Protein AF-A0A820RDV7-F1 (afdb_monomer)

pLDDT: mean 77.78, std 15.47, range [32.19, 92.94]

Sequence (116 aa):
ERSCAKRTGASKGTSRETVWGVLTGQACECTSNLVGHEVREIETWILRLLSAPVSIPGKTKILIETLPNEPPMLFALPDHTRFSLVDFPLHLPLELLGVDLCIRVLTLIMLENKVS

Solvent-accessible surface area (backbone atoms only — not comparable to full-atom values): 7519 Å² total; per-residue (Å²): 139,84,80,80,83,82,82,82,87,79,75,98,60,80,81,71,88,41,58,66,43,45,77,69,68,67,56,62,98,78,66,52,70,68,49,52,47,54,47,52,50,52,50,49,37,52,50,51,61,74,66,47,81,83,47,44,53,82,75,37,74,42,74,43,82,64,53,93,96,52,81,59,47,78,45,60,41,75,40,93,86,56,67,67,74,77,75,47,74,59,68,56,54,34,70,75,57,34,65,73,52,38,54,51,50,51,51,34,56,77,67,72,45,86,86,127

InterPro domains:
  IPR001194 cDENN domain [PF02141] (39-115)
  IPR037516 Tripartite DENN domain [PS50211] (1-116)
  IPR039980 MAP kinase-activating death domain protein [PTHR13008] (1-115)

Structure (mmCIF, N/CA/C/O backbone):
data_AF-A0A820RDV7-F1
#
_entry.id   AF-A0A820RDV7-F1
#
loop_
_atom_site.group_PDB
_atom_site.id
_atom_site.type_symbol
_atom_s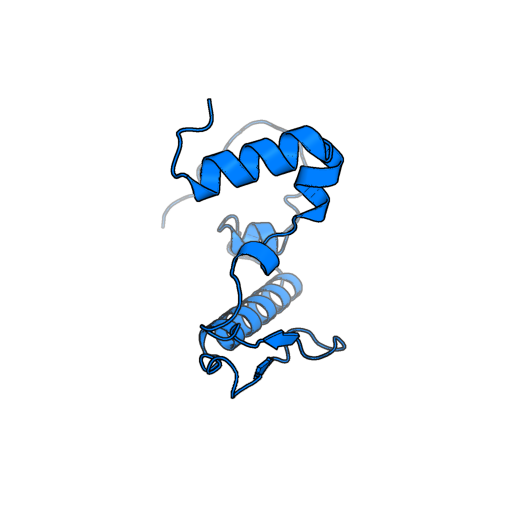ite.label_atom_id
_atom_s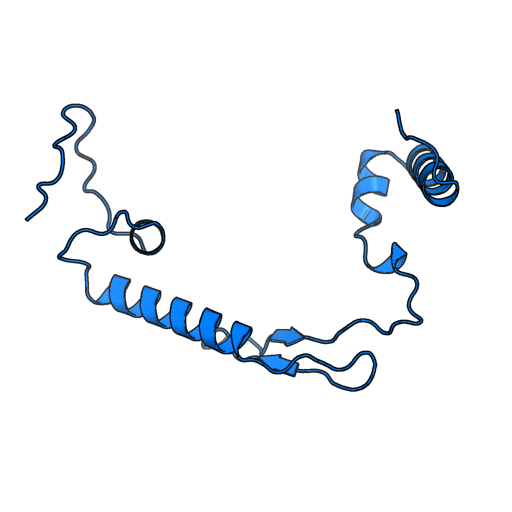ite.label_alt_id
_atom_site.label_comp_id
_atom_site.label_asym_id
_atom_site.label_entity_id
_atom_site.label_seq_id
_atom_site.pdbx_PDB_ins_code
_atom_site.Cartn_x
_atom_site.Cartn_y
_atom_site.Cartn_z
_atom_site.occupancy
_atom_site.B_iso_or_equiv
_atom_site.auth_seq_id
_atom_site.auth_comp_id
_atom_site.auth_asym_id
_atom_site.auth_atom_id
_atom_site.pdbx_PDB_model_num
ATOM 1 N N . GLU A 1 1 ? -4.138 18.444 35.673 1.00 32.19 1 GLU A N 1
ATOM 2 C CA . GLU A 1 1 ? -5.030 19.478 35.109 1.00 32.19 1 GLU A CA 1
ATOM 3 C C . GLU A 1 1 ? -4.208 20.416 34.230 1.00 32.19 1 GLU A C 1
ATOM 5 O O . GLU A 1 1 ? -3.376 21.153 34.746 1.00 32.19 1 GLU A O 1
ATOM 10 N N . ARG A 1 2 ? -4.311 20.320 32.900 1.00 34.38 2 ARG A N 1
ATOM 11 C CA . ARG A 1 2 ? -3.653 21.272 31.988 1.00 34.38 2 ARG A CA 1
ATOM 12 C C . ARG A 1 2 ? -4.741 22.051 31.261 1.00 34.38 2 ARG A C 1
ATOM 14 O O . ARG A 1 2 ? -5.393 21.525 30.369 1.00 34.38 2 ARG A O 1
ATOM 21 N N . SER A 1 3 ? -4.945 23.283 31.721 1.00 38.31 3 SER A N 1
ATOM 22 C CA . SER A 1 3 ? -5.925 24.235 31.207 1.00 38.31 3 SER A CA 1
ATOM 23 C C . SER A 1 3 ? -5.710 24.545 29.729 1.00 38.31 3 SER A C 1
ATOM 25 O O . SER A 1 3 ? -4.599 24.843 29.291 1.00 38.31 3 SER A O 1
ATOM 27 N N . CYS A 1 4 ? -6.814 24.525 28.985 1.00 42.91 4 CYS A N 1
ATOM 28 C CA . CYS A 1 4 ? -6.900 24.948 27.596 1.00 42.91 4 CYS A CA 1
ATOM 29 C C . CYS A 1 4 ? -6.527 26.436 27.470 1.00 42.91 4 CYS A C 1
ATOM 31 O O . CYS A 1 4 ? -7.152 27.309 28.081 1.00 42.91 4 CYS A O 1
ATOM 33 N N . ALA A 1 5 ? -5.489 26.728 26.684 1.00 45.84 5 ALA A N 1
ATOM 34 C CA . ALA A 1 5 ? -5.076 28.087 26.370 1.00 45.84 5 ALA A CA 1
ATOM 35 C C . ALA A 1 5 ? -6.153 28.763 25.508 1.00 45.84 5 ALA A C 1
ATOM 37 O O . ALA A 1 5 ? -6.344 28.456 24.331 1.00 45.84 5 ALA A O 1
ATOM 38 N N . LYS A 1 6 ? -6.873 29.699 26.126 1.00 44.25 6 LYS A N 1
ATOM 39 C CA . LYS A 1 6 ? -7.943 30.490 25.522 1.00 44.25 6 LYS A CA 1
ATOM 40 C C . LYS A 1 6 ? -7.361 31.412 24.443 1.00 44.25 6 LYS A C 1
ATOM 42 O O . LYS A 1 6 ? -6.843 32.480 24.753 1.00 44.25 6 LYS A O 1
ATOM 47 N N . ARG A 1 7 ? -7.449 31.017 23.168 1.00 46.28 7 ARG A N 1
ATOM 48 C CA . ARG A 1 7 ? -7.187 31.923 22.038 1.00 46.28 7 ARG A CA 1
ATOM 49 C C . ARG A 1 7 ? -8.370 32.879 21.894 1.00 46.28 7 ARG A C 1
ATOM 51 O O . ARG A 1 7 ? -9.457 32.490 21.479 1.00 46.28 7 ARG A O 1
ATOM 58 N N . THR A 1 8 ? -8.163 34.131 22.283 1.00 43.78 8 THR A N 1
ATOM 59 C CA . THR A 1 8 ? -9.100 35.234 22.063 1.00 43.78 8 THR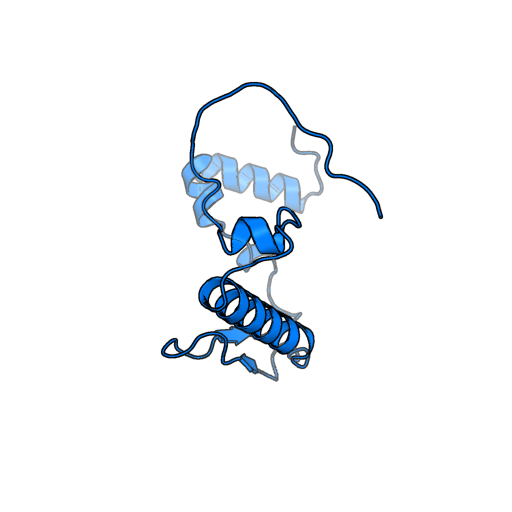 A CA 1
ATOM 60 C C . THR A 1 8 ? -8.984 35.750 20.632 1.00 43.78 8 THR A C 1
ATOM 62 O O . THR A 1 8 ? -7.904 36.161 20.219 1.00 43.78 8 THR A O 1
ATOM 65 N N . GLY A 1 9 ? -10.112 35.782 19.916 1.00 45.16 9 GLY A N 1
ATOM 66 C CA . GLY A 1 9 ? -10.285 36.566 18.689 1.00 45.16 9 GLY A CA 1
ATOM 67 C C . GLY A 1 9 ? -10.415 35.748 17.404 1.00 45.16 9 GLY A C 1
ATOM 68 O O . GLY A 1 9 ? -9.423 35.519 16.728 1.00 45.16 9 GLY A O 1
ATOM 69 N N . ALA A 1 10 ? -11.648 35.348 17.074 1.00 39.41 10 ALA A N 1
ATOM 70 C CA . ALA A 1 10 ? -12.250 35.371 15.732 1.00 39.41 10 ALA A CA 1
ATOM 71 C C . ALA A 1 10 ? -13.543 34.537 15.754 1.00 39.41 10 ALA A C 1
ATOM 73 O O . ALA A 1 10 ? -13.504 33.353 16.058 1.00 39.41 10 ALA A O 1
ATOM 74 N N . SER A 1 11 ? -14.662 35.188 15.429 1.00 39.59 11 SER A N 1
ATOM 75 C CA . SER A 1 11 ? -15.922 34.608 14.940 1.00 39.59 11 SER A CA 1
ATOM 76 C C . SER A 1 11 ? -16.589 33.512 15.790 1.00 39.59 11 SER A C 1
ATOM 78 O O . SER A 1 11 ? -16.123 32.384 15.887 1.00 39.59 11 SER A O 1
ATOM 80 N N . LYS A 1 12 ? -17.783 33.822 16.317 1.00 46.12 12 LYS A N 1
ATOM 81 C CA . LYS A 1 12 ? -18.789 32.851 16.785 1.00 46.12 12 LYS A CA 1
ATOM 82 C C . LYS A 1 12 ? -19.201 31.914 15.633 1.00 46.12 12 LYS A C 1
ATOM 84 O O . LYS A 1 12 ? -20.265 32.068 15.048 1.00 46.12 12 LYS A O 1
ATOM 89 N N . GLY A 1 13 ? -18.358 30.950 15.299 1.00 42.91 13 GLY A N 1
ATOM 90 C CA . GLY A 1 13 ? -18.784 29.678 14.748 1.00 42.91 13 GLY A CA 1
ATOM 91 C C . GLY A 1 13 ? -18.800 28.722 15.922 1.00 42.91 13 GLY A C 1
ATOM 92 O O . GLY A 1 13 ? -17.757 28.477 16.521 1.00 42.91 13 GLY A O 1
ATOM 93 N N . THR A 1 14 ? -19.972 28.222 16.300 1.00 46.81 14 THR A N 1
ATOM 94 C CA . THR A 1 14 ? -20.080 26.948 17.020 1.00 46.81 14 THR A CA 1
ATOM 95 C C . THR A 1 14 ? -19.013 26.009 16.473 1.00 46.81 14 THR A C 1
ATOM 97 O O . THR A 1 14 ? -19.061 25.695 15.283 1.00 46.81 14 THR A O 1
ATOM 100 N N . SER A 1 15 ? -18.029 25.635 17.297 1.00 56.22 15 SER A N 1
ATOM 101 C CA . SER A 1 15 ? -17.055 24.604 16.949 1.00 56.22 15 SER A CA 1
ATOM 102 C C . SER A 1 15 ? -17.866 23.345 16.684 1.00 56.22 15 SER A C 1
ATOM 104 O O . SER A 1 15 ? -18.272 22.665 17.622 1.00 56.22 15 SER A O 1
ATOM 106 N N . ARG A 1 16 ? -18.239 23.116 15.420 1.00 63.88 16 ARG A N 1
ATOM 107 C CA . ARG A 1 16 ? -18.972 21.920 15.024 1.00 63.88 16 ARG A CA 1
ATOM 108 C C . ARG A 1 16 ? -18.048 20.774 15.364 1.00 63.88 16 ARG A C 1
ATOM 110 O O . ARG A 1 16 ? -16.956 20.678 14.810 1.00 63.88 16 ARG A O 1
ATOM 117 N N . GLU A 1 17 ? -18.476 19.941 16.296 1.00 73.81 17 GLU A N 1
ATOM 118 C CA . GLU A 1 17 ? -17.832 18.659 16.495 1.00 73.81 17 GLU A CA 1
ATOM 119 C C . GLU A 1 17 ? -17.893 17.916 15.165 1.00 73.81 17 GLU A C 1
ATOM 121 O O . GLU A 1 17 ? -18.959 17.733 14.573 1.00 73.81 17 GLU A O 1
ATOM 126 N N . THR A 1 18 ? -16.722 17.579 14.644 1.00 86.06 18 THR A N 1
ATOM 127 C CA . THR A 1 18 ? -16.573 16.826 13.405 1.00 86.06 18 THR A CA 1
ATOM 128 C C . THR A 1 18 ? -15.746 15.596 13.712 1.00 86.06 18 THR A C 1
ATOM 130 O O . THR A 1 18 ? -14.834 15.649 14.536 1.00 86.06 18 THR A O 1
ATOM 133 N N . VAL A 1 19 ? -16.036 14.503 13.012 1.00 89.00 19 VAL A N 1
ATOM 134 C CA . VAL A 1 19 ? -15.254 13.262 13.081 1.00 89.00 19 VAL A CA 1
ATOM 135 C C . VAL A 1 19 ? -13.764 13.553 12.855 1.00 89.00 19 VAL A C 1
ATOM 137 O O . VAL A 1 19 ? -12.920 13.124 13.633 1.00 89.00 19 VAL A O 1
ATOM 140 N N . TRP A 1 20 ? -13.442 14.386 11.859 1.00 87.88 20 TRP A N 1
ATOM 141 C CA . TRP A 1 20 ? -12.070 14.806 11.564 1.00 87.88 20 TRP A CA 1
ATOM 142 C C . TRP A 1 20 ? -11.409 15.605 12.698 1.00 87.88 20 TRP A C 1
ATOM 144 O O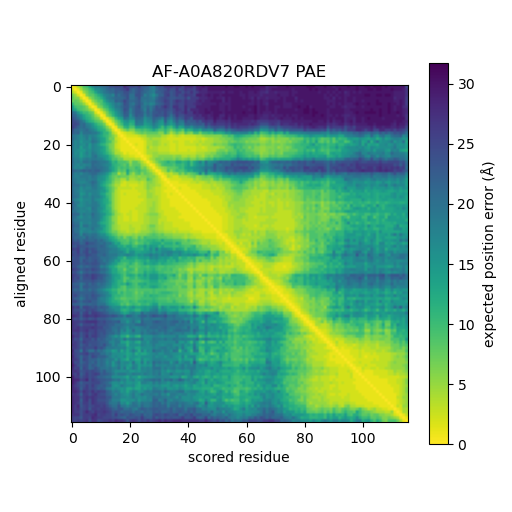 . TRP A 1 20 ? -10.252 15.359 13.034 1.00 87.88 20 TRP A O 1
ATOM 154 N N . GLY A 1 21 ? -12.132 16.543 13.318 1.00 87.75 21 GLY A N 1
ATOM 155 C CA . GLY A 1 21 ? -11.626 17.298 14.469 1.00 87.75 21 GLY A CA 1
ATOM 156 C C . GLY A 1 21 ? -11.298 16.388 15.654 1.00 87.75 21 GLY A C 1
ATOM 157 O O . GLY A 1 21 ? -10.286 16.585 16.322 1.00 87.75 21 GLY A O 1
ATOM 158 N N . VAL A 1 22 ? -12.099 15.341 15.872 1.00 87.94 22 VAL A N 1
ATOM 159 C CA . VAL A 1 22 ? -11.819 14.340 16.910 1.00 87.94 22 VAL A CA 1
ATOM 160 C C . VAL A 1 22 ? -10.587 13.500 16.556 1.00 87.94 22 VAL A C 1
ATOM 162 O O . VAL A 1 22 ? -9.670 13.412 17.370 1.00 87.94 22 VAL A O 1
ATOM 165 N N . LEU A 1 23 ? -10.508 12.969 15.330 1.00 85.31 23 LEU A N 1
ATOM 166 C CA . LEU A 1 23 ? -9.366 12.169 14.853 1.00 85.31 23 LEU A CA 1
ATOM 167 C C . LEU A 1 23 ? -8.034 12.939 14.861 1.00 85.31 23 LEU A C 1
ATOM 169 O O . LEU A 1 23 ? -6.978 12.353 15.078 1.00 85.31 23 LEU A O 1
ATOM 173 N N . THR A 1 24 ? -8.068 14.256 14.648 1.00 87.25 24 THR A N 1
ATOM 174 C CA . THR A 1 24 ? -6.876 15.127 14.664 1.00 87.25 24 THR A CA 1
ATOM 175 C C . THR A 1 24 ? -6.522 15.662 16.055 1.00 87.25 24 THR A C 1
ATOM 177 O O . THR A 1 24 ? -5.637 16.509 16.185 1.00 87.25 24 THR A O 1
ATOM 180 N N . GLY A 1 25 ? -7.185 15.178 17.112 1.00 80.12 25 GLY A N 1
ATOM 181 C CA . GLY A 1 25 ? -6.887 15.561 18.494 1.00 80.12 25 GLY A CA 1
ATOM 182 C C . GLY A 1 25 ? -7.396 16.950 18.889 1.00 80.12 25 GLY A C 1
ATOM 183 O O . GLY A 1 25 ? -7.012 17.467 19.935 1.00 80.12 25 GLY A O 1
ATOM 184 N N . GLN A 1 26 ? -8.278 17.557 18.090 1.00 77.56 26 GLN A N 1
ATOM 185 C CA . GLN A 1 26 ? -8.982 18.804 18.422 1.00 77.56 26 GLN A CA 1
ATOM 186 C C . GLN A 1 26 ? -10.259 18.552 19.249 1.00 77.56 26 GLN A C 1
ATOM 188 O O . GLN A 1 26 ? -11.102 19.439 19.382 1.00 77.56 26 GLN A O 1
ATOM 193 N N . ALA A 1 27 ? -10.418 17.338 19.786 1.00 66.38 27 ALA A N 1
ATOM 194 C CA . ALA A 1 27 ? -11.577 16.924 20.563 1.00 66.38 27 ALA A CA 1
ATOM 195 C C . ALA A 1 27 ? -11.712 17.717 21.876 1.00 66.38 27 ALA A C 1
ATOM 197 O O . ALA A 1 27 ? -10.735 17.971 22.580 1.00 66.38 27 ALA A O 1
ATOM 198 N N . CYS A 1 28 ? -12.951 18.067 22.222 1.00 63.78 28 CYS A N 1
ATOM 199 C CA . CYS A 1 28 ? -13.334 18.529 23.556 1.00 63.78 28 CYS A CA 1
ATOM 200 C C . CYS A 1 28 ? -13.696 17.310 24.429 1.00 63.78 28 CYS A C 1
ATOM 202 O O . CYS A 1 28 ? -14.125 16.295 23.888 1.00 63.78 28 CYS A O 1
ATOM 204 N N . GLU A 1 29 ? -13.584 17.396 25.762 1.00 62.50 29 GLU A N 1
ATOM 205 C CA . GLU A 1 29 ? -13.922 16.290 26.690 1.00 62.50 29 GLU A CA 1
ATOM 206 C C . GLU A 1 29 ? -15.374 15.773 26.568 1.00 62.50 29 GLU A C 1
ATOM 208 O O . GLU A 1 29 ? -15.670 14.672 27.022 1.00 62.50 29 GLU A O 1
ATOM 213 N N . CYS A 1 30 ? -16.274 16.524 25.925 1.00 63.78 30 CYS A N 1
ATOM 214 C CA . CYS A 1 30 ? -17.681 16.160 25.735 1.00 63.78 30 CYS A CA 1
ATOM 215 C C . CYS A 1 30 ? -18.031 15.849 24.271 1.00 63.78 30 CYS A C 1
ATOM 217 O O . CYS A 1 30 ? -18.993 16.409 23.753 1.00 63.78 30 CYS A O 1
ATOM 219 N N . THR A 1 31 ? -17.290 14.958 23.602 1.00 74.62 31 THR A N 1
ATOM 220 C CA . THR A 1 31 ? -17.666 14.509 22.248 1.00 74.62 31 THR A CA 1
ATOM 221 C C . THR A 1 31 ? -19.062 13.887 22.237 1.00 74.62 31 THR A C 1
ATOM 223 O O . THR A 1 31 ? -19.333 12.953 22.998 1.00 74.62 31 THR A O 1
ATOM 226 N N . SER A 1 32 ? -19.932 14.353 21.341 1.00 83.94 32 SER A N 1
ATOM 227 C CA . SER A 1 32 ? -21.255 13.769 21.110 1.00 83.94 32 SER A CA 1
ATOM 228 C C . SER A 1 32 ? -21.185 12.258 20.851 1.00 83.94 32 SER A C 1
ATOM 230 O O . SER A 1 32 ? -20.334 11.786 20.095 1.00 83.94 32 SER A O 1
ATOM 232 N N . ASN A 1 33 ? -22.137 11.504 21.416 1.00 84.69 33 ASN A N 1
ATOM 233 C CA . ASN A 1 33 ? -22.244 10.048 21.245 1.00 84.69 33 ASN A CA 1
ATOM 234 C C . ASN A 1 33 ? -22.281 9.617 19.770 1.00 84.69 33 ASN A C 1
ATOM 236 O O . ASN A 1 33 ? -21.734 8.572 19.434 1.00 84.69 33 ASN A O 1
ATOM 240 N N . LEU A 1 34 ? -22.894 10.426 18.896 1.00 87.31 34 LEU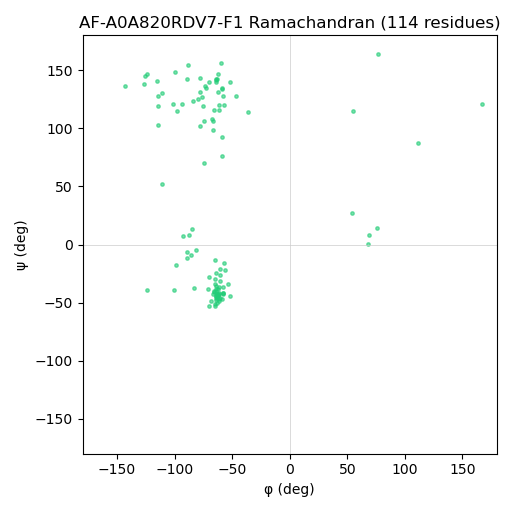 A N 1
ATOM 241 C CA . LEU A 1 34 ? -22.938 10.156 17.458 1.00 87.31 34 LEU A CA 1
ATOM 242 C C . LEU A 1 34 ? -21.534 10.219 16.846 1.00 87.31 34 LEU A C 1
ATOM 244 O O . LEU A 1 34 ? -21.086 9.258 16.240 1.00 87.31 34 LEU A O 1
ATOM 248 N N . VAL A 1 35 ? -20.807 11.320 17.063 1.00 88.50 35 VAL A N 1
ATOM 249 C CA . VAL A 1 35 ? -19.446 11.498 16.524 1.00 88.50 35 VAL A CA 1
ATOM 250 C C . VAL A 1 35 ? -18.489 10.462 17.116 1.00 88.50 35 VAL A C 1
ATOM 252 O O . VAL A 1 35 ? -17.649 9.925 16.400 1.00 88.50 35 VAL A O 1
ATOM 255 N N . GLY A 1 36 ? -18.641 10.134 18.401 1.00 87.81 36 GLY A N 1
ATOM 256 C CA . GLY A 1 36 ? -17.854 9.088 19.052 1.00 87.81 36 GLY A CA 1
ATOM 257 C C . GLY A 1 36 ? -18.099 7.690 18.475 1.00 87.81 36 GLY A C 1
ATOM 258 O O . GLY A 1 36 ? -17.156 6.907 18.384 1.00 87.81 36 GLY A O 1
ATOM 259 N N . HIS A 1 37 ? -19.331 7.370 18.064 1.00 89.75 37 HIS A N 1
ATOM 260 C CA . HIS A 1 37 ? -19.639 6.104 17.395 1.00 89.75 37 HIS A CA 1
ATOM 261 C C . HIS A 1 37 ? -18.940 6.006 16.034 1.00 89.75 37 HIS A C 1
ATOM 263 O O . HIS A 1 37 ? -18.212 5.045 15.799 1.00 89.75 37 HIS A O 1
ATOM 269 N N . GLU A 1 38 ? -19.085 7.033 15.191 1.00 89.56 38 GLU A N 1
ATOM 270 C CA . GLU A 1 38 ? -18.458 7.087 13.861 1.00 89.56 38 GLU A CA 1
ATOM 271 C C . GLU A 1 38 ? -16.927 6.957 13.946 1.00 89.56 38 GLU A C 1
ATOM 273 O O . GLU A 1 38 ? -16.305 6.234 13.172 1.00 89.56 38 GLU A O 1
ATOM 278 N N . VAL A 1 39 ? -16.302 7.618 14.928 1.00 91.00 39 VAL A N 1
ATOM 279 C CA . VAL A 1 39 ? -14.850 7.523 15.155 1.00 91.00 39 VAL A CA 1
ATOM 280 C C . VAL A 1 39 ? -14.431 6.093 15.505 1.00 91.00 39 VAL A C 1
ATOM 282 O O . VAL A 1 39 ? -13.465 5.592 14.933 1.00 91.00 39 VAL A O 1
ATOM 285 N N . ARG A 1 40 ? -15.164 5.405 16.391 1.00 89.88 40 ARG A N 1
ATOM 286 C CA . ARG A 1 40 ? -14.873 4.000 16.737 1.00 89.88 40 ARG A CA 1
ATOM 287 C C . ARG A 1 40 ? -15.060 3.060 15.553 1.00 89.88 40 ARG A C 1
ATOM 289 O O . ARG A 1 40 ? -14.346 2.062 15.444 1.00 89.88 40 ARG A O 1
ATOM 296 N N . GLU A 1 41 ? -16.026 3.348 14.689 1.00 89.62 41 GLU A N 1
ATOM 297 C CA . GLU A 1 41 ? -16.250 2.568 13.477 1.00 89.62 41 GLU A CA 1
ATOM 298 C C . GLU A 1 41 ? -15.045 2.684 12.533 1.00 89.62 41 GLU A C 1
ATOM 300 O O . GLU A 1 41 ? -14.467 1.668 12.143 1.00 89.62 41 GLU A O 1
ATOM 305 N N . ILE A 1 42 ? -14.568 3.911 12.301 1.00 90.44 42 ILE A N 1
ATOM 306 C CA . ILE A 1 42 ? -13.352 4.187 11.525 1.00 90.44 42 ILE A CA 1
ATOM 307 C C . ILE A 1 42 ? -12.127 3.504 12.140 1.00 90.44 42 ILE A C 1
ATOM 309 O O . ILE A 1 42 ? -11.367 2.849 11.424 1.00 90.44 42 ILE A O 1
ATOM 313 N N . GLU A 1 43 ? -11.933 3.609 13.457 1.00 90.38 43 GLU A N 1
ATOM 314 C CA . GLU A 1 43 ? -10.840 2.919 14.155 1.00 90.38 43 GLU A C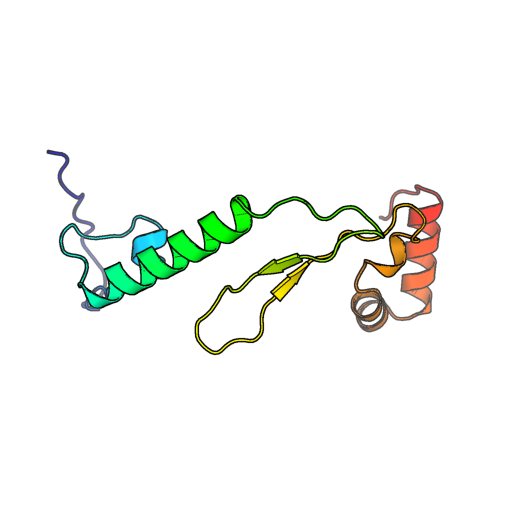A 1
ATOM 315 C C . GLU A 1 43 ? -10.913 1.403 13.955 1.00 90.38 43 GLU A C 1
ATOM 317 O O . GLU A 1 43 ? -9.901 0.761 13.673 1.00 90.38 43 GLU A O 1
ATOM 322 N N . THR A 1 44 ? -12.114 0.829 14.034 1.00 90.19 44 THR A N 1
ATOM 323 C CA . THR A 1 44 ? -12.334 -0.601 13.800 1.00 90.19 44 THR A CA 1
ATOM 324 C C . THR A 1 44 ? -11.948 -0.987 12.375 1.00 90.19 44 THR A C 1
ATOM 326 O O . THR A 1 44 ? -11.302 -2.017 12.176 1.00 90.19 44 THR A O 1
ATOM 329 N N . TRP A 1 45 ? -12.289 -0.171 11.377 1.00 89.19 45 TRP A N 1
ATOM 330 C CA . TRP A 1 45 ? -11.919 -0.425 9.983 1.00 89.19 45 TRP A CA 1
ATOM 331 C C . TRP A 1 45 ? -10.413 -0.329 9.754 1.00 89.19 45 TRP A C 1
ATOM 333 O O . TRP A 1 45 ? -9.842 -1.205 9.102 1.00 89.19 45 TRP A O 1
ATOM 343 N N . ILE A 1 46 ? -9.753 0.672 10.342 1.00 89.81 46 ILE A N 1
ATOM 344 C CA . ILE A 1 46 ? -8.293 0.814 10.286 1.00 89.81 46 ILE A CA 1
ATOM 345 C C . ILE A 1 46 ? -7.627 -0.403 10.932 1.00 89.81 46 ILE A C 1
ATOM 347 O O . ILE A 1 46 ? -6.747 -1.015 10.330 1.00 89.81 46 ILE A O 1
ATOM 351 N N . LEU A 1 47 ? -8.066 -0.804 12.126 1.00 90.00 47 LEU A N 1
ATOM 352 C CA . LEU A 1 47 ? -7.499 -1.955 12.827 1.00 90.00 47 LEU A CA 1
ATOM 353 C C . LEU A 1 47 ? -7.726 -3.263 12.067 1.00 90.00 47 LEU A C 1
ATOM 355 O O . LEU A 1 47 ? -6.808 -4.078 11.993 1.00 90.00 47 LEU A O 1
ATOM 359 N N . ARG A 1 48 ? -8.904 -3.462 11.464 1.00 86.81 48 ARG A N 1
ATOM 360 C CA . ARG A 1 48 ? -9.176 -4.623 10.601 1.00 86.81 48 ARG A CA 1
ATOM 361 C C . ARG A 1 48 ? -8.263 -4.648 9.384 1.00 86.81 48 ARG A C 1
ATOM 363 O O . ARG A 1 48 ? -7.739 -5.708 9.061 1.00 86.81 48 ARG A O 1
ATOM 370 N N . LEU A 1 49 ? -8.040 -3.500 8.746 1.00 86.94 49 LEU A N 1
ATOM 371 C CA . LEU A 1 49 ? -7.132 -3.385 7.608 1.00 86.94 49 LEU A CA 1
ATOM 372 C C . LEU A 1 49 ? -5.684 -3.699 8.009 1.00 86.94 49 LEU A C 1
ATOM 374 O O . LEU A 1 49 ? -5.016 -4.469 7.328 1.00 86.94 49 LEU A O 1
ATOM 378 N N . LEU A 1 50 ? -5.213 -3.148 9.131 1.00 89.38 50 LEU A N 1
ATOM 379 C CA . LEU A 1 50 ? -3.853 -3.373 9.636 1.00 89.38 50 LEU A CA 1
ATOM 380 C C . LEU A 1 50 ? -3.630 -4.798 10.157 1.00 89.38 50 LEU A C 1
ATOM 382 O O . LEU A 1 50 ? -2.508 -5.294 10.125 1.00 89.38 50 LEU A O 1
ATOM 386 N N . SER A 1 51 ? -4.690 -5.448 10.637 1.00 89.06 51 SER A N 1
ATOM 387 C CA . SER A 1 51 ? -4.649 -6.831 11.128 1.00 89.06 51 SER A CA 1
ATOM 388 C C . SER A 1 51 ? -4.922 -7.860 10.030 1.00 89.06 51 SER A C 1
ATOM 390 O O . SER A 1 51 ? -4.836 -9.062 10.288 1.00 89.06 51 SER A O 1
ATOM 392 N N . ALA A 1 52 ? -5.282 -7.423 8.820 1.00 87.38 52 ALA A N 1
ATOM 393 C CA . ALA A 1 52 ? -5.507 -8.326 7.705 1.00 87.38 52 ALA A CA 1
ATOM 394 C C . ALA A 1 52 ? -4.194 -9.037 7.331 1.00 87.38 52 ALA A C 1
ATOM 396 O O . ALA A 1 52 ? -3.122 -8.427 7.373 1.00 87.38 52 ALA A O 1
ATOM 397 N N . PRO A 1 53 ? -4.243 -10.328 6.954 1.00 85.50 53 PRO A N 1
ATOM 398 C CA . PRO A 1 53 ? -3.050 -11.033 6.504 1.00 85.50 53 PRO A CA 1
ATOM 399 C C . PRO A 1 53 ? -2.454 -10.347 5.265 1.00 85.50 53 PRO A C 1
ATOM 401 O O . PRO A 1 53 ? -3.153 -9.679 4.512 1.00 85.50 53 PRO A O 1
ATOM 404 N N . VAL A 1 54 ? -1.160 -10.523 5.003 1.00 83.31 54 VAL A N 1
ATOM 405 C CA . VAL A 1 54 ? -0.565 -10.045 3.745 1.00 83.31 54 VAL A CA 1
ATOM 406 C C . VAL A 1 54 ? -0.929 -11.024 2.628 1.00 83.31 54 VAL A C 1
ATOM 408 O O . VAL A 1 54 ? -0.771 -12.236 2.785 1.00 83.31 54 VAL A O 1
ATOM 411 N N . SER A 1 55 ? -1.425 -10.523 1.491 1.00 82.19 55 SER A N 1
ATOM 412 C CA . SER A 1 55 ? -1.716 -11.396 0.347 1.00 82.19 55 SER A CA 1
ATOM 413 C C . SER A 1 55 ? -0.423 -11.905 -0.288 1.00 82.19 55 SER A C 1
ATOM 415 O O . SER A 1 55 ? 0.561 -11.184 -0.422 1.00 82.19 55 SER A O 1
ATOM 417 N N . ILE A 1 56 ? -0.406 -13.177 -0.678 1.00 82.88 56 ILE A N 1
ATOM 418 C CA . ILE A 1 56 ? 0.754 -13.760 -1.349 1.00 82.88 56 ILE A CA 1
ATOM 419 C C . ILE A 1 56 ? 0.656 -13.419 -2.844 1.00 82.88 56 ILE A C 1
ATOM 421 O O . ILE A 1 56 ? -0.358 -13.785 -3.457 1.00 82.88 56 ILE A O 1
ATOM 425 N N . PRO A 1 57 ? 1.680 -12.768 -3.439 1.00 80.31 57 PRO A N 1
ATOM 426 C CA . PRO A 1 57 ? 1.714 -12.445 -4.863 1.00 80.31 57 PRO A CA 1
ATOM 427 C C . PRO A 1 57 ? 1.316 -13.640 -5.734 1.00 80.31 57 PRO A C 1
ATOM 429 O O . PRO A 1 57 ? 1.833 -14.746 -5.558 1.00 80.31 57 PRO A O 1
ATOM 432 N N . GLY A 1 58 ? 0.351 -13.437 -6.633 1.00 72.81 58 GLY A N 1
ATOM 433 C CA . GLY A 1 58 ? -0.109 -14.462 -7.579 1.00 72.81 58 GLY A CA 1
ATOM 434 C C . GLY A 1 58 ? -0.854 -15.666 -6.978 1.00 72.81 58 GLY A C 1
ATOM 435 O O . GLY A 1 58 ? -1.254 -16.550 -7.732 1.00 72.81 58 GLY A O 1
ATOM 436 N N . LYS A 1 59 ? -1.063 -15.729 -5.654 1.00 71.81 59 LYS A N 1
ATOM 437 C CA . LYS A 1 59 ? -1.659 -16.903 -4.982 1.00 71.81 59 LYS A CA 1
ATOM 438 C C . LYS A 1 59 ? -2.900 -16.587 -4.163 1.00 71.81 59 LYS A C 1
ATOM 440 O O . LYS A 1 59 ? -3.843 -17.374 -4.177 1.00 71.81 59 LYS A O 1
ATOM 445 N N . THR A 1 60 ? -2.920 -15.452 -3.469 1.00 80.94 60 THR A N 1
ATOM 446 C CA . THR A 1 60 ? -4.004 -15.132 -2.532 1.00 80.94 60 THR A CA 1
ATOM 447 C C . THR A 1 60 ? -4.605 -13.775 -2.853 1.00 80.94 60 THR A C 1
ATOM 449 O O . THR A 1 60 ? -3.888 -12.814 -3.115 1.00 80.94 60 THR A O 1
ATOM 452 N N . LYS A 1 61 ? -5.934 -13.696 -2.791 1.00 83.06 61 LYS A N 1
ATOM 453 C CA . LYS A 1 61 ? -6.690 -12.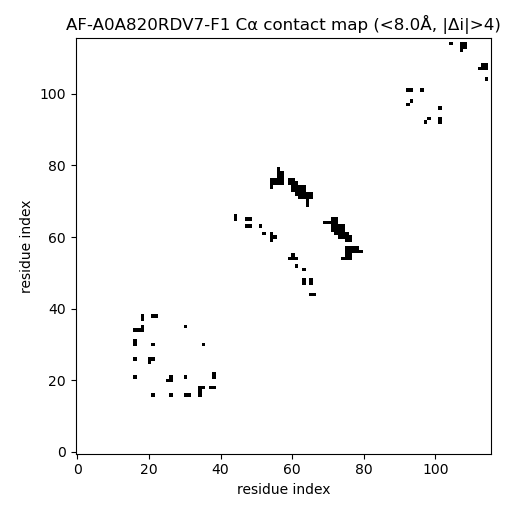442 -2.783 1.00 83.06 61 LYS A CA 1
ATOM 454 C C . LYS A 1 61 ? -7.403 -12.338 -1.441 1.00 83.06 61 LYS A C 1
ATOM 456 O O . LYS A 1 61 ? -7.876 -13.350 -0.928 1.00 83.06 61 LYS A O 1
ATOM 461 N N . ILE A 1 62 ? -7.458 -11.144 -0.876 1.00 85.44 62 ILE A N 1
ATOM 462 C CA . ILE A 1 62 ? -8.079 -10.872 0.419 1.00 85.44 62 ILE A CA 1
ATOM 463 C C . ILE A 1 62 ? -9.273 -9.971 0.169 1.00 85.44 62 ILE A C 1
ATOM 465 O O . ILE A 1 62 ? -9.142 -8.946 -0.492 1.00 85.44 62 ILE A O 1
ATOM 469 N N . LEU A 1 63 ? -10.428 -10.367 0.689 1.00 87.31 63 LEU A N 1
ATOM 470 C CA . LEU A 1 63 ? -11.629 -9.546 0.708 1.00 87.31 63 LEU A CA 1
ATOM 471 C C . LEU A 1 63 ? -11.768 -8.968 2.112 1.00 87.31 63 LEU A C 1
ATOM 473 O O . LEU A 1 63 ? -11.820 -9.726 3.080 1.00 87.31 63 LEU A O 1
ATOM 477 N N . ILE A 1 64 ? -11.791 -7.643 2.222 1.00 85.00 64 ILE A N 1
ATOM 478 C CA . ILE A 1 64 ? -11.956 -6.946 3.498 1.00 85.00 64 ILE A CA 1
ATOM 479 C C . ILE A 1 64 ? -13.287 -6.205 3.471 1.00 85.00 64 ILE A C 1
ATOM 481 O O . ILE A 1 64 ? -13.503 -5.321 2.644 1.00 85.00 64 ILE A O 1
ATOM 485 N N . GLU A 1 65 ? -14.173 -6.555 4.398 1.00 82.56 65 GLU A N 1
ATOM 486 C CA . GLU A 1 65 ? -15.401 -5.805 4.651 1.00 82.56 65 GLU A CA 1
ATOM 487 C C . GLU A 1 65 ? -15.059 -4.554 5.463 1.00 82.56 65 GLU A C 1
ATOM 489 O O . GLU A 1 65 ? -14.789 -4.626 6.669 1.00 82.56 65 GLU A O 1
ATOM 494 N N . THR A 1 66 ? -15.010 -3.409 4.781 1.00 73.81 66 THR A N 1
ATOM 495 C CA . THR A 1 66 ? -14.630 -2.135 5.397 1.00 73.81 66 THR A CA 1
ATOM 496 C C . THR A 1 66 ? -15.811 -1.247 5.737 1.00 73.81 66 THR A C 1
ATOM 498 O O . THR A 1 66 ? -15.738 -0.639 6.779 1.00 73.81 66 THR A O 1
ATOM 501 N N . LEU A 1 67 ? -16.877 -1.142 4.938 1.00 76.06 67 LEU A N 1
ATOM 502 C CA . LEU A 1 67 ? -18.023 -0.265 5.244 1.00 76.06 67 LEU A CA 1
ATOM 503 C C . LEU A 1 67 ? -19.345 -1.053 5.228 1.00 76.06 67 LEU A C 1
ATOM 505 O O . LEU A 1 67 ? -19.496 -1.960 4.407 1.00 76.06 67 LEU A O 1
ATOM 509 N N . PRO A 1 68 ? -20.323 -0.715 6.090 1.00 72.94 68 PRO A N 1
ATOM 510 C CA . PRO A 1 68 ? -21.661 -1.285 6.008 1.00 72.94 68 PRO A CA 1
ATOM 511 C C . PRO A 1 68 ? -22.316 -0.900 4.674 1.00 72.94 68 PRO A C 1
ATOM 513 O O . PRO A 1 68 ? -22.345 0.268 4.303 1.00 72.94 68 PRO A O 1
ATOM 516 N N . ASN A 1 69 ? -22.873 -1.895 3.978 1.00 79.12 69 ASN A N 1
ATOM 517 C CA . ASN A 1 69 ? -23.520 -1.782 2.661 1.00 79.12 69 ASN A CA 1
ATOM 518 C C . ASN A 1 69 ? -22.603 -1.477 1.463 1.00 79.12 69 ASN A C 1
ATOM 520 O O . ASN A 1 69 ? -23.117 -1.297 0.361 1.00 79.12 69 ASN A O 1
ATOM 524 N N . GLU A 1 70 ? -21.280 -1.486 1.634 1.00 83.12 70 GLU A N 1
ATOM 525 C CA . GLU A 1 70 ? -20.334 -1.403 0.516 1.00 83.12 70 GLU A CA 1
ATOM 526 C C . GLU A 1 70 ? -19.800 -2.798 0.148 1.00 83.12 70 GLU A C 1
ATOM 528 O O . GLU A 1 70 ? -19.671 -3.667 1.019 1.00 83.12 70 GLU A O 1
ATOM 533 N N . PRO A 1 71 ? -19.484 -3.055 -1.134 1.00 84.38 71 PRO A N 1
ATOM 534 C CA . PRO A 1 71 ? -18.888 -4.320 -1.532 1.00 84.38 71 PRO A CA 1
ATOM 535 C C . PRO A 1 71 ? -17.512 -4.508 -0.864 1.00 84.38 71 PRO A C 1
ATOM 537 O O . PRO A 1 71 ? -16.776 -3.534 -0.680 1.00 84.38 71 PRO A O 1
ATOM 540 N N . PRO A 1 72 ? -17.114 -5.753 -0.536 1.00 85.56 72 PRO A N 1
ATOM 541 C CA . PRO A 1 72 ? -15.821 -6.013 0.085 1.00 85.56 72 PRO A CA 1
ATOM 542 C C . PRO A 1 72 ? -14.665 -5.524 -0.791 1.00 85.56 72 PRO A C 1
ATOM 544 O O . PRO A 1 72 ? -14.617 -5.795 -1.995 1.00 85.56 72 PRO A O 1
ATOM 547 N N . MET A 1 73 ? -13.695 -4.850 -0.179 1.00 83.38 73 MET A N 1
ATOM 548 C CA . MET A 1 73 ? -12.516 -4.371 -0.887 1.00 83.38 73 MET A CA 1
ATOM 549 C C . MET A 1 73 ? -11.554 -5.534 -1.147 1.00 83.38 73 MET A C 1
ATOM 551 O O . MET A 1 73 ? -11.177 -6.263 -0.228 1.00 83.38 73 MET A O 1
ATOM 555 N N . LEU A 1 74 ? -11.160 -5.712 -2.410 1.00 85.56 74 LEU A N 1
ATOM 556 C CA . LEU A 1 74 ? -10.258 -6.778 -2.834 1.00 85.56 74 LEU A CA 1
ATOM 557 C C . LEU A 1 74 ? -8.806 -6.297 -2.849 1.00 85.56 74 LEU A C 1
ATOM 559 O O . LEU A 1 74 ? -8.442 -5.405 -3.612 1.00 85.56 74 LEU A O 1
ATOM 563 N N . PHE A 1 75 ? -7.965 -6.964 -2.067 1.00 83.56 75 PHE A N 1
ATOM 564 C CA . PHE A 1 75 ? -6.522 -6.771 -2.039 1.00 83.56 75 PHE A CA 1
ATOM 565 C C . PHE A 1 75 ? -5.811 -7.991 -2.606 1.00 83.56 75 PHE A C 1
ATOM 567 O O . PHE A 1 75 ? -6.051 -9.127 -2.198 1.00 83.56 75 PHE A O 1
ATOM 574 N N . ALA A 1 76 ? -4.892 -7.753 -3.529 1.00 84.88 76 ALA A N 1
ATOM 575 C CA . ALA A 1 76 ? -3.976 -8.761 -4.028 1.00 84.88 76 ALA A CA 1
ATOM 576 C C . ALA A 1 76 ? -2.626 -8.098 -4.270 1.00 84.88 76 ALA A C 1
ATOM 578 O O . ALA A 1 76 ? -2.571 -7.001 -4.827 1.00 84.88 76 ALA A O 1
ATOM 579 N N . LEU A 1 77 ? -1.544 -8.758 -3.871 1.00 79.81 77 LEU A N 1
ATOM 580 C CA . LEU A 1 77 ? -0.217 -8.300 -4.240 1.00 79.81 77 LEU A CA 1
ATOM 581 C C . LEU A 1 77 ? 0.047 -8.607 -5.728 1.00 79.81 77 LEU A C 1
ATOM 583 O O . LEU A 1 77 ? -0.264 -9.717 -6.186 1.00 79.81 77 LEU A O 1
ATOM 587 N N . PRO A 1 78 ? 0.626 -7.657 -6.486 1.00 72.69 78 PRO A N 1
ATOM 588 C CA . PRO A 1 78 ? 1.060 -7.905 -7.855 1.00 72.69 78 PRO A CA 1
ATOM 589 C C . PRO A 1 78 ? 2.157 -8.976 -7.870 1.00 72.69 78 PRO A C 1
ATOM 591 O O . PRO A 1 78 ? 2.995 -9.029 -6.971 1.00 72.69 78 PRO A O 1
ATOM 594 N N . ASP A 1 79 ? 2.134 -9.851 -8.877 1.00 76.81 79 ASP A N 1
ATOM 595 C CA . ASP A 1 79 ? 3.162 -10.877 -9.036 1.00 76.81 79 ASP A CA 1
ATOM 596 C C . ASP A 1 79 ? 4.537 -10.245 -9.310 1.00 76.81 79 ASP A C 1
ATOM 598 O O . ASP A 1 79 ? 4.648 -9.275 -10.053 1.00 76.81 79 ASP A O 1
ATOM 602 N N . HIS A 1 80 ? 5.594 -10.821 -8.744 1.00 70.75 80 HIS A N 1
ATOM 603 C CA . HIS A 1 80 ? 6.981 -10.372 -8.887 1.00 70.75 80 HIS A CA 1
ATOM 604 C C . HIS A 1 80 ? 7.529 -10.478 -10.321 1.00 70.75 80 HIS A C 1
ATOM 606 O O . HIS A 1 80 ? 8.567 -9.897 -10.623 1.00 70.75 80 HIS A O 1
ATOM 612 N N . THR A 1 81 ? 6.838 -11.196 -11.211 1.00 74.25 81 THR A N 1
ATOM 613 C CA . THR A 1 81 ? 7.143 -11.236 -12.650 1.00 74.25 81 THR A CA 1
ATOM 614 C C . THR A 1 81 ? 6.488 -10.096 -13.436 1.00 74.25 81 THR A C 1
ATOM 616 O O . THR A 1 81 ? 6.781 -9.906 -14.619 1.00 74.25 81 THR A O 1
ATOM 619 N N . ARG A 1 82 ? 5.595 -9.322 -12.803 1.00 74.50 82 ARG A N 1
ATOM 620 C CA . ARG A 1 82 ? 4.877 -8.227 -13.450 1.00 74.50 82 ARG A CA 1
ATOM 621 C C . ARG A 1 82 ? 5.822 -7.054 -13.693 1.00 74.50 82 ARG A C 1
ATOM 623 O O . ARG A 1 82 ? 6.564 -6.628 -12.814 1.00 74.50 82 ARG A O 1
ATOM 630 N N . PHE A 1 83 ? 5.754 -6.496 -14.895 1.00 72.00 83 PHE A N 1
ATOM 631 C CA . PHE A 1 83 ? 6.479 -5.282 -15.240 1.00 72.00 83 PHE A CA 1
ATOM 632 C C . PHE A 1 83 ? 5.932 -4.095 -14.431 1.00 72.00 83 PHE A C 1
ATOM 634 O O . PHE A 1 83 ? 4.842 -3.610 -14.719 1.00 72.00 83 PHE A O 1
ATOM 641 N N . SER A 1 84 ? 6.676 -3.618 -13.431 1.00 71.31 84 SER A N 1
ATOM 642 C CA . SER A 1 84 ? 6.223 -2.586 -12.476 1.00 71.31 84 SER A CA 1
ATOM 643 C C . SER A 1 84 ? 5.763 -1.278 -13.129 1.00 71.31 84 SER A C 1
ATOM 645 O O . SER A 1 84 ? 4.965 -0.540 -12.561 1.00 71.31 84 SER A O 1
ATOM 647 N N . LEU A 1 85 ? 6.205 -0.999 -14.356 1.00 70.69 85 LEU A N 1
ATOM 648 C CA . LEU A 1 85 ? 5.770 0.155 -15.142 1.00 70.69 85 LEU A CA 1
ATOM 649 C C . LEU A 1 85 ? 4.257 0.148 -15.437 1.00 70.69 85 LEU A C 1
ATOM 651 O O . LEU A 1 85 ? 3.665 1.216 -15.567 1.00 70.69 85 LEU A O 1
ATOM 655 N N . VAL A 1 86 ? 3.607 -1.026 -15.475 1.00 69.88 86 VAL A N 1
ATOM 656 C CA . VAL A 1 86 ? 2.144 -1.133 -15.651 1.00 69.88 86 VAL A CA 1
ATOM 657 C C . VAL A 1 86 ? 1.346 -0.915 -14.361 1.00 69.88 86 VAL A C 1
ATOM 659 O O . VAL A 1 86 ? 0.116 -0.940 -14.400 1.00 69.88 86 VAL A O 1
ATOM 662 N N . ASP A 1 87 ? 2.020 -0.745 -13.222 1.00 74.69 87 ASP A N 1
ATOM 663 C CA . ASP A 1 87 ? 1.394 -0.376 -11.946 1.00 74.69 87 ASP A CA 1
ATOM 664 C C . ASP A 1 87 ? 1.300 1.146 -11.764 1.00 74.69 87 ASP A C 1
ATOM 666 O O . ASP A 1 87 ? 0.575 1.624 -10.891 1.00 74.69 87 ASP A O 1
ATOM 670 N N . PHE A 1 88 ? 1.984 1.923 -12.609 1.00 80.19 88 PHE A N 1
ATOM 671 C CA . PHE A 1 88 ? 1.892 3.378 -12.604 1.00 80.19 88 PHE A CA 1
ATOM 672 C C . PHE A 1 88 ? 0.763 3.855 -13.529 1.00 80.19 88 PHE A C 1
ATOM 674 O O . PHE A 1 88 ? 0.576 3.300 -14.615 1.00 80.19 88 PHE A O 1
ATOM 681 N N . PRO A 1 89 ? 0.015 4.909 -13.153 1.00 83.88 89 PRO A N 1
ATOM 682 C CA . PRO A 1 89 ? -1.078 5.444 -13.959 1.00 83.88 89 PRO A CA 1
ATOM 683 C C . PRO A 1 89 ? -0.536 6.224 -15.166 1.00 83.88 89 PRO A C 1
ATOM 685 O O . PRO A 1 89 ? -0.656 7.442 -15.219 1.00 83.88 89 PRO A O 1
ATOM 688 N N . LEU A 1 90 ? 0.059 5.534 -16.146 1.00 84.56 90 LEU A N 1
ATOM 689 C CA . LEU A 1 90 ? 0.736 6.144 -17.301 1.00 84.56 90 LEU A CA 1
ATOM 690 C C . LEU A 1 90 ? -0.179 7.018 -18.170 1.00 84.56 90 LEU A C 1
ATOM 692 O O . LEU A 1 90 ? 0.315 7.900 -18.863 1.00 84.56 90 LEU A O 1
ATOM 696 N N . HIS A 1 91 ? -1.498 6.825 -18.096 1.00 84.44 91 HIS A N 1
ATOM 697 C CA . HIS A 1 91 ? -2.472 7.680 -18.776 1.00 84.44 91 HIS A CA 1
ATOM 698 C C . HIS A 1 91 ? -2.342 9.154 -18.362 1.00 84.44 91 HIS A C 1
ATOM 700 O O . HIS A 1 91 ? -2.446 10.027 -19.214 1.00 84.44 91 HIS A O 1
ATOM 706 N N . LEU A 1 92 ? -2.034 9.429 -17.090 1.00 88.31 92 LEU A N 1
ATOM 707 C CA . LEU A 1 92 ? -1.935 10.787 -16.560 1.00 88.31 92 LEU A CA 1
ATOM 708 C C . LEU A 1 92 ? -0.708 11.560 -17.092 1.00 88.31 92 LEU A C 1
ATOM 710 O O . LEU A 1 92 ? -0.885 12.647 -17.636 1.00 88.31 92 LEU A O 1
ATOM 714 N N . PRO A 1 93 ? 0.539 11.051 -17.008 1.00 85.81 93 PRO A N 1
ATOM 715 C CA . PRO A 1 93 ? 1.679 11.725 -17.619 1.00 85.81 93 PRO A CA 1
ATOM 716 C C . PRO A 1 93 ? 1.583 11.773 -19.148 1.00 85.81 93 PRO A C 1
ATOM 718 O O . PRO A 1 93 ? 2.066 12.738 -19.730 1.00 85.81 93 PRO A O 1
ATOM 721 N N . LEU A 1 94 ? 0.944 10.798 -19.806 1.00 90.12 94 LEU A N 1
ATOM 722 C CA . LEU A 1 94 ? 0.696 10.858 -21.253 1.00 90.12 94 LEU A CA 1
ATOM 723 C C . LEU A 1 94 ? -0.269 11.990 -21.628 1.00 90.12 94 LEU A C 1
ATOM 725 O O . LEU A 1 94 ? -0.026 12.686 -22.611 1.00 90.12 94 LEU A O 1
ATOM 729 N N . GLU A 1 95 ? -1.327 12.194 -20.842 1.00 91.25 95 GLU A N 1
ATOM 730 C CA . GLU A 1 95 ? -2.282 13.290 -21.031 1.00 91.25 95 GLU A CA 1
ATOM 731 C C . GLU A 1 95 ? -1.629 14.661 -20.797 1.00 91.25 95 GLU A C 1
ATOM 733 O O . GLU A 1 95 ? -1.863 15.596 -21.560 1.00 91.25 95 GLU A O 1
ATOM 738 N N . LEU A 1 96 ? -0.764 14.775 -19.783 1.00 91.19 96 LEU A N 1
ATOM 739 C CA . LEU A 1 96 ? -0.151 16.048 -19.387 1.00 91.19 96 LEU A CA 1
ATOM 740 C C . LEU A 1 96 ? 1.090 16.437 -20.208 1.00 91.19 96 LEU A C 1
ATOM 742 O O . LEU A 1 96 ? 1.306 17.622 -20.459 1.00 91.19 96 LEU A O 1
ATOM 746 N N . LEU A 1 97 ? 1.932 15.472 -20.593 1.00 90.25 97 LEU A N 1
ATOM 747 C CA . LEU A 1 97 ? 3.200 15.717 -21.304 1.00 90.25 97 LEU A CA 1
ATOM 748 C C . LEU A 1 97 ? 3.079 15.497 -22.818 1.00 90.25 97 LEU A C 1
ATOM 750 O O . LEU A 1 97 ? 3.941 15.947 -23.574 1.00 90.25 97 LEU A O 1
ATOM 754 N N . GLY A 1 98 ? 2.040 14.791 -23.265 1.00 92.94 98 GLY A N 1
ATOM 755 C CA . GLY A 1 98 ? 1.962 14.248 -24.616 1.00 92.94 98 GLY A CA 1
ATOM 756 C C . GLY A 1 98 ? 2.826 12.994 -24.795 1.00 92.94 98 GLY A C 1
ATOM 757 O O . GLY A 1 98 ? 3.711 12.679 -23.993 1.00 92.94 98 GLY A O 1
ATOM 758 N N . VAL A 1 99 ? 2.562 12.260 -25.878 1.00 92.38 99 VAL A N 1
ATOM 759 C CA . VAL A 1 99 ? 3.176 10.948 -26.141 1.00 92.38 99 VAL A CA 1
ATOM 760 C C . VAL A 1 99 ? 4.694 11.061 -26.304 1.00 92.38 99 VAL A C 1
ATOM 762 O O . VAL A 1 99 ? 5.434 10.354 -25.621 1.00 92.38 99 VAL A O 1
ATOM 765 N N . ASP A 1 100 ? 5.176 11.979 -27.143 1.00 92.75 100 ASP A N 1
ATOM 766 C CA . ASP A 1 100 ? 6.603 12.109 -27.464 1.00 92.75 100 ASP A CA 1
ATOM 767 C C . ASP A 1 100 ? 7.472 12.426 -26.237 1.00 92.75 100 ASP A C 1
ATOM 769 O O . ASP A 1 100 ? 8.508 11.794 -26.007 1.00 92.75 100 ASP A O 1
ATOM 773 N N . LEU A 1 101 ? 7.042 13.385 -25.411 1.00 91.75 101 LEU A N 1
ATOM 774 C CA . LEU A 1 101 ? 7.785 13.790 -24.219 1.00 91.75 101 LEU A CA 1
ATOM 775 C C . LEU A 1 101 ? 7.727 12.713 -23.132 1.00 91.75 101 LEU A C 1
ATOM 777 O O . LEU A 1 101 ? 8.743 12.442 -22.492 1.00 91.75 101 LEU A O 1
ATOM 781 N N . CYS A 1 102 ? 6.579 12.054 -22.961 1.00 90.94 102 CYS A N 1
ATOM 782 C CA . CYS A 1 102 ? 6.437 10.954 -22.013 1.00 90.94 102 CYS A CA 1
ATOM 783 C C . CYS A 1 102 ? 7.368 9.781 -22.362 1.00 90.94 102 CYS A C 1
ATOM 785 O O . CYS A 1 102 ? 8.108 9.316 -21.496 1.00 90.94 102 CYS A O 1
ATOM 787 N N . ILE A 1 103 ? 7.419 9.358 -23.631 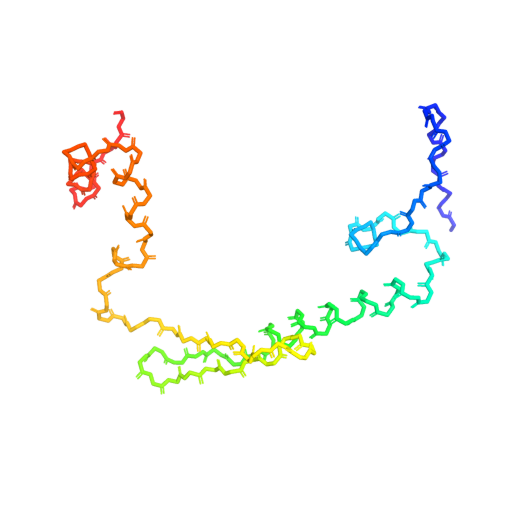1.00 91.06 103 ILE A N 1
ATOM 788 C CA . ILE A 1 103 ? 8.328 8.290 -24.082 1.00 91.06 103 ILE A CA 1
ATOM 789 C C . ILE A 1 103 ? 9.793 8.688 -23.886 1.00 91.06 103 ILE A C 1
ATOM 791 O O . ILE A 1 103 ? 10.608 7.866 -23.455 1.00 91.06 103 ILE A O 1
ATOM 795 N N . ARG A 1 104 ? 10.143 9.955 -24.131 1.00 90.62 104 ARG A N 1
ATOM 796 C CA . ARG A 1 104 ? 11.500 10.454 -23.884 1.00 90.62 104 ARG A CA 1
ATOM 797 C C . ARG A 1 104 ? 11.866 10.413 -22.399 1.00 90.62 104 ARG A C 1
ATOM 799 O O . ARG A 1 104 ? 12.953 9.953 -22.064 1.00 90.62 104 ARG A O 1
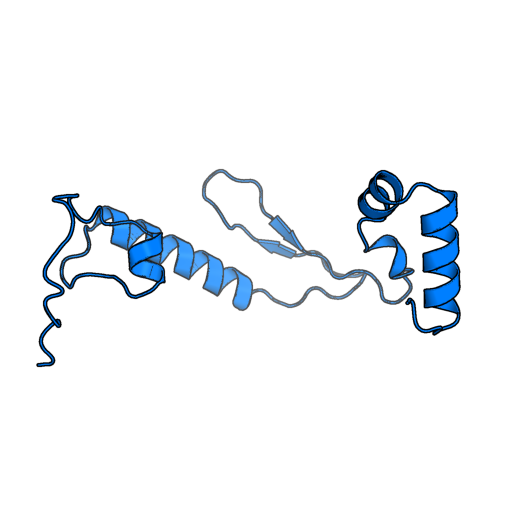ATOM 806 N N . VAL A 1 105 ? 10.965 10.838 -21.515 1.00 90.50 105 VAL A N 1
ATOM 807 C CA . VAL A 1 105 ? 11.165 10.777 -20.056 1.00 90.50 105 VAL A CA 1
ATOM 808 C C . VAL A 1 105 ? 11.271 9.329 -19.577 1.00 90.50 105 VAL A C 1
ATOM 810 O O . VAL A 1 105 ? 12.196 9.010 -18.836 1.00 90.50 105 VAL A O 1
ATOM 813 N N . LEU A 1 106 ? 10.402 8.432 -20.050 1.00 88.50 106 LEU A N 1
ATOM 814 C CA . LEU A 1 106 ? 10.487 6.999 -19.753 1.00 88.50 106 LEU A CA 1
ATOM 815 C C . LEU A 1 106 ? 11.827 6.409 -20.202 1.00 88.50 106 LEU A C 1
ATOM 817 O O . LEU A 1 106 ? 12.449 5.667 -19.449 1.00 88.50 106 LEU A O 1
ATOM 821 N N . THR A 1 107 ? 12.311 6.789 -21.385 1.00 89.12 107 THR A N 1
ATOM 822 C CA . THR A 1 107 ? 13.626 6.366 -21.889 1.00 89.12 107 THR A CA 1
ATOM 823 C C . THR A 1 107 ? 14.756 6.863 -20.988 1.00 89.12 107 THR A C 1
ATOM 825 O O . THR A 1 107 ? 15.660 6.099 -20.663 1.00 89.12 107 THR A O 1
ATOM 828 N N . LEU A 1 108 ? 14.703 8.118 -20.532 1.00 90.19 108 LEU A N 1
ATOM 829 C CA . LEU A 1 108 ? 15.688 8.661 -19.592 1.00 90.19 108 LEU A CA 1
ATOM 830 C C . LEU A 1 108 ? 15.667 7.921 -18.249 1.00 90.19 108 LEU A C 1
ATOM 832 O O . LEU A 1 108 ? 16.733 7.582 -17.746 1.00 90.19 108 LEU A O 1
ATOM 836 N N . ILE A 1 109 ? 14.481 7.615 -17.713 1.00 87.88 109 ILE A N 1
ATOM 837 C CA . ILE A 1 109 ? 14.319 6.846 -16.469 1.00 87.88 109 ILE A CA 1
ATOM 838 C C . ILE A 1 109 ? 14.886 5.427 -16.624 1.00 87.88 109 ILE A C 1
ATOM 840 O O . ILE A 1 109 ? 15.634 4.981 -15.760 1.00 87.88 109 ILE A O 1
ATOM 844 N N . MET A 1 110 ? 14.577 4.728 -17.724 1.00 85.25 110 MET A N 1
ATOM 845 C CA . MET A 1 110 ? 15.092 3.373 -17.997 1.00 85.25 110 MET A CA 1
ATOM 846 C C . MET A 1 110 ? 16.612 3.326 -18.182 1.00 85.25 110 MET A C 1
ATOM 848 O O . MET A 1 110 ? 17.222 2.286 -17.963 1.00 85.25 110 MET A O 1
ATOM 852 N N . LEU A 1 111 ? 17.220 4.445 -18.571 1.00 90.25 111 LEU A N 1
ATOM 853 C CA . LEU A 1 111 ? 18.669 4.606 -18.685 1.00 90.25 111 LEU A CA 1
ATOM 854 C C . LEU A 1 111 ? 19.315 5.166 -17.404 1.00 90.25 111 LEU A C 1
ATOM 856 O O . LEU A 1 111 ? 20.489 5.520 -17.440 1.00 90.25 111 LEU A O 1
ATOM 860 N N . GLU A 1 112 ? 18.555 5.301 -16.310 1.00 86.62 112 GLU A N 1
ATOM 861 C CA . GLU A 1 112 ? 18.991 5.912 -15.042 1.00 86.62 112 GLU A CA 1
ATOM 862 C C . GLU A 1 112 ? 19.579 7.329 -15.203 1.00 86.62 112 GLU A C 1
ATOM 864 O O . GLU A 1 112 ? 20.382 7.802 -14.396 1.00 86.62 112 GLU A O 1
ATOM 869 N N . ASN A 1 113 ? 19.157 8.050 -16.244 1.00 84.81 113 ASN A N 1
ATOM 870 C CA . ASN A 1 113 ? 19.584 9.420 -16.474 1.00 84.81 113 ASN A CA 1
ATOM 871 C C . ASN A 1 113 ? 18.833 10.379 -15.554 1.00 84.81 113 ASN A C 1
ATOM 873 O O . ASN A 1 113 ? 17.628 10.259 -15.319 1.00 84.81 113 ASN A O 1
ATOM 877 N N . LYS A 1 114 ? 19.540 11.411 -15.090 1.00 80.94 114 LYS A N 1
ATOM 878 C CA . LYS A 1 114 ? 18.915 12.499 -14.347 1.00 80.94 114 LYS A CA 1
ATOM 879 C C . LYS A 1 114 ? 17.967 13.258 -15.277 1.00 80.94 114 LYS A C 1
ATOM 881 O O . LYS A 1 114 ? 18.404 13.871 -16.247 1.00 80.94 114 LYS A O 1
ATOM 886 N N . VAL A 1 115 ? 16.675 13.224 -14.970 1.00 71.88 115 VAL A N 1
ATOM 887 C CA . VAL A 1 115 ? 15.680 14.077 -15.625 1.00 71.88 115 VAL A CA 1
ATOM 888 C C . VAL A 1 115 ? 15.861 15.489 -15.050 1.00 71.88 115 VAL A C 1
ATOM 890 O O . VAL A 1 115 ? 15.822 15.667 -13.832 1.00 71.88 115 VAL A O 1
ATOM 893 N N . SER A 1 116 ? 16.179 16.476 -15.888 1.00 58.03 116 SER A N 1
ATOM 894 C CA . SER A 1 116 ? 16.370 17.891 -15.517 1.00 58.03 116 SER A CA 1
ATOM 895 C C . SER A 1 116 ? 15.641 18.795 -16.493 1.00 58.03 116 SER A C 1
ATOM 897 O O . SER A 1 116 ? 15.525 18.390 -17.672 1.00 58.03 116 SER A O 1
#

Secondary structure (DSSP, 8-state):
---------S--------HHHHHTT---TT--HHHHHHHHHHHHHHHHHHHSPPPPTTT--EEE--STTSPPEEE-PPPTTS-GGGGS-THHHHHHH-HHHHHHHHHHHHTT----

Mean predicted aligned error: 13.34 Å

Foldseek 3Di:
DDDDDDDDDDDPDPPPDALVCVVVVVDDPDRDPVSVVVNVLQVVLVVQVVPDDAADAPPDWDFADRDVPDGTDIDHDHHPPDDCVVVDPLVVCCVVVNDVRSVVVVVCVVVVHDDD

Radius of gyration: 23.46 Å; Cα contacts (8 Å, |Δi|>4): 78; chains: 1; bounding box: 43×54×63 Å

Organism: NCBI:txid433720